Protein AF-A0A496UYJ2-F1 (afdb_monomer_lite)

Radius of gyration: 25.58 Å; chains: 1; bounding box: 64×60×63 Å

pLDDT: mean 73.84, std 19.81, range [38.75, 97.81]

Foldseek 3Di:
DDDDDDDDDPVVVVVVVVVVVPPPPPDDPPAAADQALVCVLVQQDQPPPPPDRPDPVVDHRHHDYDWDDDPPDPHTDPVSVSSVVSVVVCCVPVNVVDDDDDDDDDPPPDPDDDDPPDPPDDDDD

Structure (mmCIF, N/CA/C/O backbone):
data_AF-A0A496UYJ2-F1
#
_entry.id   AF-A0A496UYJ2-F1
#
loop_
_atom_site.group_PDB
_atom_site.id
_atom_site.type_symbol
_atom_site.label_atom_id
_atom_site.label_alt_id
_atom_site.label_comp_id
_atom_site.label_asym_id
_atom_site.label_entity_id
_atom_site.label_seq_id
_atom_site.pdbx_PDB_ins_code
_atom_site.Cartn_x
_atom_site.Cartn_y
_atom_site.Cartn_z
_atom_site.occupancy
_atom_site.B_iso_or_equiv
_atom_site.auth_seq_id
_atom_site.auth_comp_id
_atom_site.auth_asym_id
_atom_site.auth_atom_id
_atom_site.pdbx_PDB_model_num
ATOM 1 N N . MET A 1 1 ? -50.981 30.181 -41.789 1.00 39.28 1 MET A N 1
ATOM 2 C CA . MET A 1 1 ? -49.918 29.569 -40.958 1.00 39.28 1 MET A CA 1
ATOM 3 C C . MET A 1 1 ? -49.600 30.526 -39.824 1.00 39.28 1 MET A C 1
ATOM 5 O O . MET A 1 1 ? -49.232 31.655 -40.104 1.00 39.28 1 MET A O 1
ATOM 9 N N . ASN A 1 2 ? -49.857 30.132 -38.575 1.00 38.75 2 ASN A N 1
ATOM 10 C CA . ASN A 1 2 ? -49.762 31.006 -37.402 1.00 38.75 2 ASN A CA 1
ATOM 11 C C . ASN A 1 2 ? -48.723 30.421 -36.432 1.00 38.75 2 ASN A C 1
ATOM 13 O O . ASN A 1 2 ? -49.008 29.436 -35.754 1.00 38.75 2 ASN A O 1
ATOM 17 N N . THR A 1 3 ? -47.512 30.979 -36.404 1.00 52.47 3 THR A N 1
ATOM 18 C CA . THR A 1 3 ? -46.442 30.596 -35.469 1.00 52.47 3 THR A CA 1
ATOM 19 C C . THR A 1 3 ? -46.418 31.588 -34.312 1.00 52.47 3 THR A C 1
ATOM 21 O O . THR A 1 3 ? -46.016 32.739 -34.484 1.00 52.47 3 THR A O 1
ATOM 24 N N . LYS A 1 4 ? -46.864 31.163 -33.124 1.00 49.28 4 LYS A N 1
ATOM 25 C CA . LYS A 1 4 ? -46.743 31.976 -31.906 1.00 49.28 4 LYS A CA 1
ATOM 26 C C . LYS A 1 4 ? -45.301 31.910 -31.377 1.00 49.28 4 LYS A C 1
ATOM 28 O O . LYS A 1 4 ? -44.767 30.808 -31.271 1.00 49.28 4 LYS A O 1
ATOM 33 N N . PRO A 1 5 ? -44.677 33.043 -31.006 1.00 52.25 5 PRO A N 1
ATOM 34 C CA . PRO A 1 5 ? -43.354 33.046 -30.396 1.00 52.25 5 PRO A CA 1
ATOM 35 C C . PRO A 1 5 ? -43.430 32.597 -28.930 1.00 52.25 5 PRO A C 1
ATOM 37 O O . PRO A 1 5 ? -44.283 33.056 -28.165 1.00 52.25 5 PRO A O 1
ATOM 40 N N . PHE A 1 6 ? -42.521 31.706 -28.533 1.00 55.38 6 PHE A N 1
ATOM 41 C CA . PHE A 1 6 ? -42.351 31.280 -27.146 1.00 55.38 6 PHE A CA 1
ATOM 42 C C . PHE A 1 6 ? -41.884 32.465 -26.288 1.00 55.38 6 PHE A C 1
ATOM 44 O O . PHE A 1 6 ? -40.761 32.949 -26.411 1.00 55.38 6 PHE A O 1
ATOM 51 N N . ARG A 1 7 ? -42.760 32.944 -25.401 1.00 58.31 7 ARG A N 1
ATOM 52 C CA . ARG A 1 7 ? -42.422 33.912 -24.352 1.00 58.31 7 ARG A CA 1
ATOM 53 C C . ARG A 1 7 ? -41.821 33.135 -23.181 1.00 58.31 7 ARG A C 1
ATOM 55 O O . ARG A 1 7 ? -42.558 32.488 -22.448 1.00 58.31 7 ARG A O 1
ATOM 62 N N . CYS A 1 8 ? -40.501 33.192 -23.018 1.00 48.03 8 CYS A N 1
ATOM 63 C CA . CYS A 1 8 ? -39.819 32.672 -21.833 1.00 48.03 8 CYS A CA 1
ATOM 64 C C . CYS A 1 8 ? -40.087 33.625 -20.650 1.00 48.03 8 CYS A C 1
ATOM 66 O O . CYS A 1 8 ? -39.674 34.790 -20.705 1.00 48.03 8 CYS A O 1
ATOM 68 N N . PRO A 1 9 ? -40.829 33.208 -19.608 1.00 56.00 9 PRO A N 1
ATOM 69 C CA . PRO A 1 9 ? -41.087 34.066 -18.465 1.00 56.00 9 PRO A CA 1
ATOM 70 C C . PRO A 1 9 ? -39.822 34.151 -17.602 1.00 56.00 9 PRO A C 1
ATOM 72 O O . PRO A 1 9 ? -39.214 33.13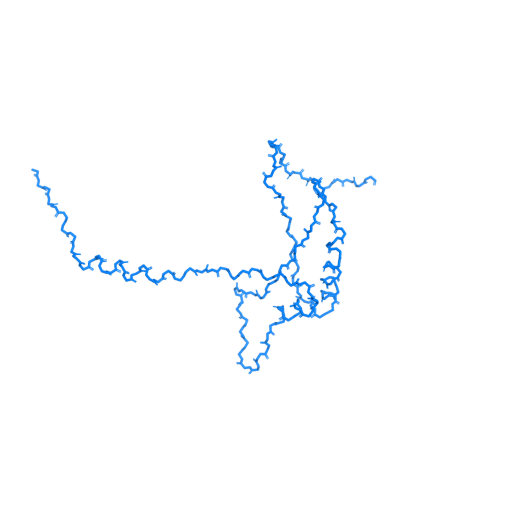9 -17.264 1.00 56.00 9 PRO A O 1
ATOM 75 N N . LYS A 1 10 ? -39.435 35.379 -17.230 1.00 53.94 10 LYS A N 1
ATOM 76 C CA . LYS A 1 10 ? -38.238 35.712 -16.426 1.00 53.94 10 LYS A CA 1
ATOM 77 C C . LYS A 1 10 ? -38.107 34.891 -15.132 1.00 53.94 10 LYS A C 1
ATOM 79 O O . LYS A 1 10 ? -37.006 34.733 -14.622 1.00 53.94 10 LYS A O 1
ATOM 84 N N . THR A 1 11 ? -39.210 34.341 -14.629 1.00 55.62 11 THR A N 1
ATOM 85 C CA . THR A 1 11 ? -39.266 33.445 -13.468 1.00 55.62 11 THR A CA 1
ATOM 86 C C . THR A 1 11 ? -38.563 32.103 -13.687 1.00 55.62 11 THR A C 1
ATOM 88 O O . THR A 1 11 ? -37.974 31.582 -12.746 1.00 55.62 11 THR A O 1
ATOM 91 N N . VAL A 1 12 ? -38.544 31.561 -14.909 1.00 57.97 12 VAL A N 1
ATOM 92 C CA . VAL A 1 12 ? -37.871 30.278 -15.205 1.00 57.97 12 VAL A CA 1
ATOM 93 C C . VAL A 1 12 ? -36.347 30.421 -15.140 1.00 57.97 12 VAL A C 1
ATOM 95 O O . VAL A 1 12 ? -35.653 29.511 -14.695 1.00 57.97 12 VAL A O 1
ATOM 98 N N . LEU A 1 13 ? -35.823 31.594 -15.505 1.00 56.06 13 LEU A N 1
ATOM 99 C CA . LEU A 1 13 ? -34.384 31.863 -15.523 1.00 56.06 13 LEU A CA 1
ATOM 100 C C . LEU A 1 13 ? -33.796 31.961 -14.103 1.00 56.06 13 LEU A C 1
ATOM 102 O O . LEU A 1 13 ? -32.671 31.531 -13.874 1.00 56.06 13 LEU A O 1
ATOM 106 N N . VAL A 1 14 ? -34.579 32.442 -13.130 1.00 59.44 14 VAL A N 1
ATOM 107 C CA . VAL A 1 14 ? -34.161 32.535 -11.717 1.00 59.44 14 VAL A CA 1
ATOM 108 C C . VAL A 1 14 ? -34.101 31.157 -11.048 1.00 59.44 14 VAL A C 1
ATOM 110 O O . VAL A 1 14 ? -33.189 30.891 -10.270 1.00 59.44 14 VAL A O 1
ATOM 113 N N . ILE A 1 15 ? -35.027 30.253 -11.384 1.00 60.06 15 ILE A N 1
ATOM 114 C CA . ILE A 1 15 ? -35.066 28.895 -10.815 1.00 60.06 15 ILE A CA 1
ATOM 115 C C . ILE A 1 15 ? -33.861 28.066 -11.289 1.00 60.06 15 ILE A C 1
ATOM 117 O O . ILE A 1 15 ? -33.244 27.371 -10.485 1.00 60.06 15 ILE A O 1
ATOM 121 N N . ALA A 1 16 ? -33.466 28.189 -12.561 1.00 59.69 16 ALA A N 1
ATOM 122 C CA . ALA A 1 16 ? -32.283 27.504 -13.093 1.00 59.69 16 ALA A CA 1
ATOM 123 C C . ALA A 1 16 ? -30.970 27.982 -12.438 1.00 59.69 16 ALA A C 1
ATOM 125 O O . ALA A 1 16 ? -30.070 27.178 -12.203 1.00 59.69 16 ALA A O 1
ATOM 126 N N . LEU A 1 17 ? -30.883 29.271 -12.091 1.00 59.06 17 LEU A N 1
ATOM 127 C CA . LEU A 1 17 ? -29.719 29.872 -11.428 1.00 59.06 17 LEU A CA 1
ATOM 128 C C . LEU A 1 17 ? -29.615 29.475 -9.943 1.00 59.06 17 LEU A C 1
ATOM 130 O O . LEU A 1 17 ? -28.518 29.379 -9.403 1.00 59.06 17 LEU A O 1
ATOM 134 N N . LEU A 1 18 ? -30.743 29.192 -9.285 1.00 57.81 18 LEU A N 1
ATOM 135 C CA . LEU A 1 18 ? -30.772 28.649 -7.920 1.00 57.81 18 LEU A CA 1
ATOM 136 C C . LEU A 1 18 ? -30.440 27.148 -7.878 1.00 57.81 18 LEU A C 1
ATOM 138 O O . LEU A 1 18 ? -29.740 26.707 -6.971 1.00 57.81 18 LEU A O 1
ATOM 142 N N . LEU A 1 19 ? -30.871 26.371 -8.877 1.00 56.34 19 LEU A N 1
ATOM 143 C CA . LEU A 1 19 ? -30.571 24.934 -8.971 1.00 56.34 19 LEU A CA 1
ATOM 144 C C . LEU A 1 19 ? -29.100 24.638 -9.307 1.00 56.34 19 LEU A C 1
ATOM 146 O O . LEU A 1 19 ? -28.596 23.581 -8.935 1.00 56.34 19 LEU A O 1
ATOM 150 N N . SER A 1 20 ? -28.379 25.562 -9.950 1.00 54.84 20 SER A N 1
ATOM 151 C CA . SER A 1 20 ? -26.961 25.362 -10.286 1.00 54.84 20 SER A CA 1
ATOM 152 C C . SER A 1 20 ? -26.009 25.433 -9.084 1.00 54.84 20 SER A C 1
ATOM 154 O O . SER A 1 20 ? -24.847 25.059 -9.222 1.00 54.84 20 SER A O 1
ATOM 156 N N . HIS A 1 21 ? -26.478 25.883 -7.914 1.00 51.06 21 HIS A N 1
ATOM 157 C CA . HIS A 1 21 ? -25.676 25.970 -6.685 1.00 51.06 21 HIS A CA 1
ATOM 158 C C . HIS A 1 21 ? -25.723 24.689 -5.832 1.00 51.06 21 HIS A C 1
ATOM 160 O O . HIS A 1 21 ? -25.021 24.607 -4.831 1.00 51.06 21 HIS A O 1
ATOM 166 N N . ILE A 1 22 ? -26.522 23.685 -6.218 1.00 58.31 22 ILE A N 1
ATOM 167 C CA . ILE A 1 22 ? -26.672 22.415 -5.478 1.00 58.31 22 ILE A CA 1
ATOM 168 C C . ILE A 1 22 ? -25.814 21.297 -6.098 1.00 58.31 22 ILE A C 1
ATOM 170 O O . ILE A 1 22 ? -25.943 20.129 -5.748 1.00 58.31 22 ILE A O 1
ATOM 174 N N . ASN A 1 23 ? -24.884 21.633 -6.998 1.00 49.81 23 ASN A N 1
ATOM 175 C CA . ASN A 1 23 ? -23.846 20.695 -7.419 1.00 49.81 23 ASN A CA 1
ATOM 176 C C . ASN A 1 23 ? -22.779 20.593 -6.321 1.00 49.81 23 ASN A C 1
ATOM 178 O O . ASN A 1 23 ? -21.645 21.038 -6.490 1.00 49.81 23 ASN A O 1
ATOM 182 N N . TRP A 1 24 ? -23.142 19.995 -5.186 1.00 47.72 24 TRP A N 1
ATOM 183 C CA . TRP A 1 24 ? -22.154 19.273 -4.400 1.00 47.72 24 TRP A CA 1
ATOM 184 C C . TRP A 1 24 ? -21.759 18.059 -5.228 1.00 47.72 24 TRP A C 1
ATOM 186 O O . TRP A 1 24 ? -22.447 17.042 -5.264 1.00 47.72 24 TRP A O 1
ATOM 196 N N . ALA A 1 25 ? -20.681 18.233 -5.988 1.00 52.78 25 ALA A N 1
ATOM 197 C CA . ALA A 1 25 ? -19.975 17.132 -6.601 1.00 52.78 25 ALA A CA 1
ATOM 198 C C . ALA A 1 25 ? -19.657 16.115 -5.498 1.00 52.78 25 ALA A C 1
ATOM 200 O O . ALA A 1 25 ? -19.038 16.458 -4.491 1.00 52.78 25 ALA A O 1
ATOM 201 N N . TRP A 1 26 ? -20.120 14.885 -5.692 1.00 49.16 26 TRP A N 1
ATOM 202 C CA . TRP A 1 26 ? -19.685 13.719 -4.941 1.00 49.16 26 TRP A CA 1
ATOM 203 C C . TRP A 1 26 ? -18.220 13.507 -5.322 1.00 49.16 26 TRP A C 1
ATOM 205 O O . TRP A 1 26 ? -17.918 12.855 -6.317 1.00 49.16 26 TRP A O 1
ATOM 215 N N . ALA A 1 27 ? -17.315 14.199 -4.638 1.00 53.47 27 ALA A N 1
ATOM 216 C CA . ALA A 1 27 ? -15.895 13.965 -4.793 1.00 53.47 27 ALA A CA 1
ATOM 217 C C . ALA A 1 27 ? -15.576 12.699 -3.999 1.00 53.47 27 ALA A C 1
ATOM 219 O O . ALA A 1 27 ? -15.718 12.702 -2.777 1.00 53.47 27 ALA A O 1
ATOM 220 N N . ASP A 1 28 ? -15.179 11.628 -4.691 1.00 60.72 28 ASP A N 1
ATOM 221 C CA . ASP A 1 28 ? -14.458 10.529 -4.050 1.00 60.72 28 ASP A CA 1
ATOM 222 C C . ASP A 1 28 ? -13.314 11.150 -3.242 1.00 60.72 28 ASP A C 1
ATOM 224 O O . ASP A 1 28 ? -12.521 11.931 -3.783 1.00 60.72 28 ASP A O 1
ATOM 228 N N . GLU A 1 29 ? -13.262 10.872 -1.937 1.00 67.44 29 GLU A N 1
ATOM 229 C CA . GLU A 1 29 ? -12.177 11.392 -1.115 1.00 67.44 29 GLU A CA 1
ATOM 230 C C . GLU A 1 29 ? -10.837 10.922 -1.699 1.00 67.44 29 GLU A C 1
ATOM 232 O O . GLU A 1 29 ? -10.694 9.747 -2.060 1.00 67.4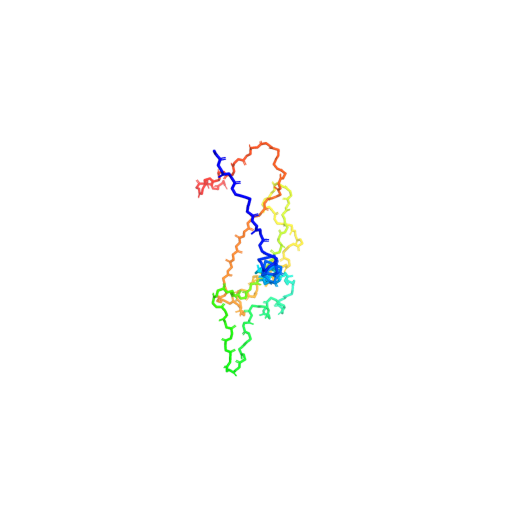4 29 GLU A O 1
ATOM 237 N N . PRO A 1 30 ? -9.852 11.828 -1.839 1.00 78.25 30 PRO A N 1
ATOM 238 C CA . PRO A 1 30 ? -8.570 11.475 -2.422 1.00 78.25 30 PRO A CA 1
ATOM 239 C C . PRO A 1 30 ? -7.923 10.358 -1.602 1.00 78.25 30 PRO A C 1
ATOM 241 O O . PRO A 1 30 ? -7.808 10.455 -0.380 1.00 78.25 30 PRO A O 1
ATOM 244 N N . LEU A 1 31 ? -7.485 9.299 -2.288 1.00 86.06 31 LEU A N 1
ATOM 245 C CA . LEU A 1 31 ? -6.846 8.156 -1.647 1.00 86.06 31 LEU A CA 1
ATOM 246 C C . LEU A 1 31 ? -5.598 8.618 -0.884 1.00 86.06 31 LEU A C 1
ATOM 248 O O . LEU A 1 31 ? -4.712 9.265 -1.444 1.00 86.06 31 LEU A O 1
ATOM 252 N N . PHE A 1 32 ? -5.528 8.282 0.399 1.00 91.12 32 PHE A N 1
ATOM 253 C CA . PHE A 1 32 ? -4.392 8.618 1.248 1.00 91.12 32 PHE A CA 1
ATOM 254 C C . PHE A 1 32 ? -3.266 7.589 1.084 1.00 91.12 32 PHE A C 1
ATOM 256 O O . PHE A 1 32 ? -3.523 6.388 1.113 1.00 91.12 32 PHE A O 1
ATOM 263 N N . PHE A 1 33 ? -2.018 8.050 0.943 1.00 93.75 33 PHE A N 1
ATOM 264 C CA . PHE A 1 33 ? -0.834 7.207 0.726 1.00 93.75 33 PHE A CA 1
ATOM 265 C C . PHE A 1 33 ? 0.135 7.297 1.916 1.00 93.75 33 PHE A C 1
ATOM 267 O O . PHE A 1 33 ? 1.119 8.039 1.859 1.00 93.75 33 PHE A O 1
ATOM 274 N N . PRO A 1 34 ? -0.141 6.585 3.023 1.00 93.81 34 PRO A N 1
ATOM 275 C CA . PRO A 1 34 ? 0.725 6.589 4.191 1.00 93.81 34 PRO A CA 1
ATOM 276 C C . PRO A 1 34 ? 2.059 5.914 3.886 1.00 93.81 34 PRO A C 1
ATOM 278 O O . PRO A 1 34 ? 2.135 4.949 3.120 1.00 93.81 34 PRO A O 1
ATOM 281 N N . THR A 1 35 ? 3.115 6.382 4.545 1.00 93.00 35 THR A N 1
ATOM 282 C CA . THR A 1 35 ? 4.443 5.768 4.404 1.00 93.00 35 THR A CA 1
ATOM 283 C C . THR A 1 35 ? 4.860 5.035 5.668 1.00 93.00 35 THR A C 1
ATOM 285 O O . THR A 1 35 ? 5.685 4.127 5.590 1.00 93.00 35 THR A O 1
ATOM 288 N N . THR A 1 36 ? 4.293 5.360 6.830 1.00 95.25 36 THR A N 1
ATOM 289 C CA . THR A 1 36 ? 4.677 4.754 8.114 1.00 95.25 36 THR A CA 1
ATOM 290 C C . THR A 1 36 ? 3.650 3.741 8.623 1.00 95.25 36 THR A C 1
ATOM 292 O O . THR A 1 36 ? 2.466 3.820 8.316 1.00 95.25 36 THR A O 1
ATOM 295 N N . GLU A 1 37 ? 4.088 2.793 9.460 1.00 94.62 37 GLU A N 1
ATOM 296 C CA . GLU A 1 37 ? 3.192 1.782 10.051 1.00 94.62 37 GLU A CA 1
ATOM 297 C C . GLU A 1 37 ? 2.076 2.415 10.895 1.00 94.62 37 GLU A C 1
ATOM 299 O O . GLU A 1 37 ? 0.926 1.990 10.821 1.00 94.62 37 GLU A O 1
ATOM 304 N N . ALA A 1 38 ? 2.400 3.451 11.674 1.00 93.56 38 ALA A N 1
ATOM 305 C CA . ALA A 1 38 ? 1.432 4.130 12.531 1.00 93.56 38 ALA A CA 1
ATOM 306 C C . ALA A 1 38 ? 0.332 4.828 11.719 1.00 93.56 38 ALA A C 1
ATOM 308 O O . ALA A 1 38 ? -0.839 4.740 12.085 1.00 93.56 38 ALA A O 1
ATOM 309 N N . GLU A 1 39 ? 0.689 5.470 10.603 1.00 93.69 39 GLU A N 1
ATOM 310 C CA . GLU A 1 39 ? -0.277 6.100 9.698 1.00 93.69 39 GLU A CA 1
ATOM 311 C C . GLU A 1 39 ? -1.178 5.064 9.025 1.00 93.69 39 GLU A C 1
ATOM 313 O O . GLU A 1 39 ? -2.389 5.266 8.991 1.00 93.69 39 GLU A O 1
ATOM 318 N N . ILE A 1 40 ? -0.615 3.941 8.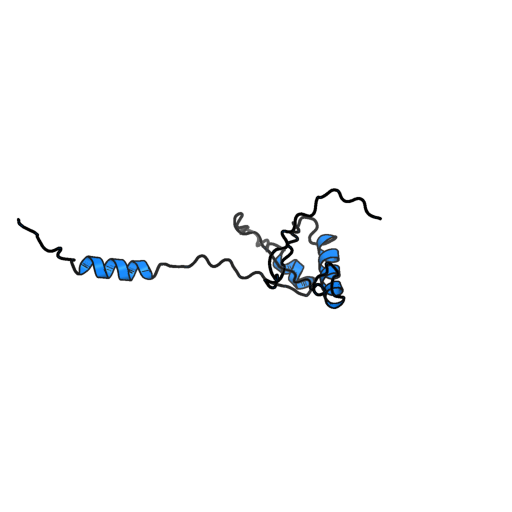554 1.00 93.00 40 ILE A N 1
ATOM 319 C CA . ILE A 1 40 ? -1.398 2.853 7.942 1.00 93.00 40 ILE A CA 1
ATOM 320 C C . ILE A 1 40 ? -2.436 2.328 8.939 1.00 93.00 40 ILE A C 1
ATOM 322 O O . ILE A 1 40 ? -3.619 2.212 8.622 1.00 93.00 40 ILE A O 1
ATOM 326 N N . ILE A 1 41 ? -1.999 2.040 10.167 1.00 93.06 41 ILE A N 1
ATOM 327 C CA . ILE A 1 41 ? -2.868 1.507 11.217 1.00 93.06 41 ILE A CA 1
ATOM 328 C C . ILE A 1 41 ? -3.949 2.520 11.597 1.00 93.06 41 ILE A C 1
ATOM 330 O O . ILE A 1 41 ? -5.102 2.136 11.757 1.00 93.06 41 ILE A O 1
ATOM 334 N N . ASN A 1 42 ? -3.592 3.793 11.765 1.00 91.56 42 ASN A N 1
ATOM 335 C CA . ASN A 1 42 ? -4.542 4.818 12.185 1.00 91.56 42 ASN A CA 1
ATOM 336 C C . ASN A 1 42 ? -5.587 5.113 11.101 1.00 91.56 42 ASN A C 1
ATOM 338 O O . ASN A 1 42 ? -6.758 5.274 11.413 1.00 91.56 42 ASN A O 1
ATOM 342 N N . ALA A 1 43 ? -5.178 5.133 9.832 1.00 89.62 43 ALA A N 1
ATOM 343 C CA . ALA A 1 43 ? -6.082 5.385 8.715 1.00 89.62 43 ALA A CA 1
ATOM 344 C C . ALA A 1 43 ? -7.073 4.233 8.470 1.00 89.62 43 ALA A C 1
ATOM 346 O O . ALA A 1 43 ? -8.170 4.467 7.973 1.00 89.62 43 ALA A O 1
ATOM 347 N N . LEU A 1 44 ? -6.698 2.997 8.817 1.00 88.62 44 LEU A N 1
ATOM 348 C CA . LEU A 1 44 ? -7.543 1.813 8.619 1.00 88.62 44 LEU A CA 1
ATOM 349 C C . LEU A 1 44 ? -8.314 1.382 9.871 1.00 88.62 44 LEU A C 1
ATOM 351 O O . LEU A 1 44 ? -9.277 0.621 9.768 1.00 88.62 44 LEU A O 1
ATOM 355 N N . LYS A 1 45 ? -7.934 1.860 11.059 1.00 85.38 45 LYS A N 1
ATOM 356 C CA . LYS A 1 45 ? -8.716 1.633 12.275 1.00 85.38 45 LYS A CA 1
ATOM 357 C C . LYS A 1 45 ? -9.892 2.599 12.309 1.00 85.38 45 LYS A C 1
ATOM 359 O O . LYS A 1 45 ? -9.723 3.791 12.528 1.00 85.38 45 LYS A O 1
ATOM 364 N N . VAL A 1 46 ? -11.097 2.056 12.155 1.00 69.50 46 VAL A N 1
ATOM 365 C CA . VAL A 1 46 ? -12.337 2.787 12.429 1.00 69.50 46 VAL A CA 1
ATOM 366 C C . VAL A 1 46 ? -12.305 3.255 13.884 1.00 69.50 46 VAL A C 1
ATOM 368 O O . VAL A 1 46 ? -12.200 2.436 14.803 1.00 69.50 46 VAL A O 1
ATOM 371 N N . ASP A 1 47 ? -12.373 4.570 14.098 1.00 60.62 47 ASP A N 1
ATOM 372 C CA . ASP A 1 47 ? -12.404 5.139 15.440 1.00 60.62 47 ASP A CA 1
ATOM 373 C C . ASP A 1 47 ? -13.715 4.731 16.121 1.00 60.62 47 ASP A C 1
ATOM 375 O O . ASP A 1 47 ? -14.808 5.196 15.786 1.00 60.62 47 ASP A O 1
ATOM 379 N N . LYS A 1 48 ? -13.614 3.794 17.065 1.00 52.12 48 LYS A N 1
ATOM 380 C CA . LYS A 1 48 ? -14.743 3.305 17.853 1.00 52.12 48 LYS A CA 1
ATOM 381 C C . LYS A 1 48 ? -15.085 4.347 18.914 1.00 52.12 48 LYS A C 1
ATOM 383 O O . LYS A 1 48 ? -14.891 4.120 20.112 1.00 52.12 48 LYS A O 1
ATOM 388 N N . MET A 1 49 ? -15.616 5.494 18.501 1.00 51.78 49 MET A N 1
ATOM 389 C CA . MET A 1 49 ? -16.229 6.418 19.446 1.00 51.78 49 MET A CA 1
ATOM 390 C C . MET A 1 49 ? -17.446 5.722 20.066 1.00 51.78 49 MET A C 1
ATOM 392 O O . MET A 1 49 ? -18.417 5.382 19.389 1.00 51.78 49 MET A O 1
ATOM 396 N N . ARG A 1 50 ? -17.364 5.452 21.377 1.00 53.53 50 ARG A N 1
ATOM 397 C CA . ARG A 1 50 ? -18.424 4.821 22.178 1.00 53.53 50 ARG A CA 1
ATOM 398 C C . ARG A 1 50 ? -19.753 5.557 21.963 1.00 53.53 50 ARG A C 1
ATOM 400 O O . ARG A 1 50 ? -19.968 6.612 22.549 1.00 53.53 50 ARG A O 1
ATOM 407 N N . GLY A 1 51 ? -20.638 4.971 21.157 1.00 52.62 51 GLY A N 1
ATOM 408 C CA . GLY A 1 51 ? -22.022 5.423 20.973 1.00 52.62 51 GLY A CA 1
ATOM 409 C C . GLY A 1 51 ? -22.397 5.901 19.569 1.00 52.62 51 GLY A C 1
ATOM 410 O O . GLY A 1 51 ? -23.588 6.033 19.311 1.00 52.62 51 GLY A O 1
ATOM 411 N N . LEU A 1 52 ? -21.440 6.105 18.657 1.00 49.88 52 LEU A N 1
ATOM 412 C CA . LEU A 1 52 ? -21.718 6.445 17.257 1.00 49.88 52 LEU A CA 1
ATOM 413 C C . LEU A 1 52 ? -20.723 5.702 16.354 1.00 49.88 52 LEU A C 1
ATOM 415 O O . LEU A 1 52 ? -1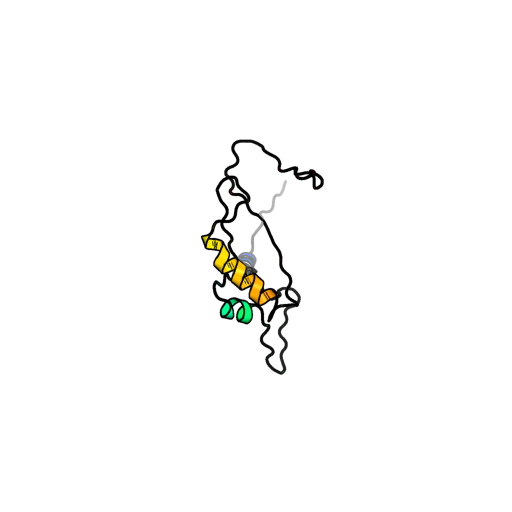9.681 6.225 15.970 1.00 49.88 52 LEU A O 1
ATOM 419 N N . GLU A 1 53 ? -21.023 4.440 16.059 1.00 52.41 53 GLU A N 1
ATOM 420 C CA . GLU A 1 53 ? -20.280 3.668 15.065 1.00 52.41 53 GLU A CA 1
ATOM 421 C C . GLU A 1 53 ? -20.631 4.221 13.683 1.00 52.41 53 GLU A C 1
ATOM 423 O O . GLU A 1 53 ? -21.663 3.895 13.102 1.00 52.41 53 GLU A O 1
ATOM 428 N N . ARG A 1 54 ? -19.805 5.145 13.189 1.00 55.12 54 ARG A N 1
ATOM 429 C CA . ARG A 1 54 ? -19.954 5.719 11.853 1.00 55.12 54 ARG A CA 1
ATOM 430 C C . ARG A 1 54 ? -19.151 4.871 10.871 1.00 55.12 54 ARG A C 1
ATOM 432 O O . ARG A 1 54 ? -18.148 5.314 10.327 1.00 55.12 54 ARG A O 1
ATOM 439 N N . ILE A 1 55 ? -19.566 3.619 10.710 1.00 59.69 55 ILE A N 1
ATOM 440 C CA . ILE A 1 55 ? -19.162 2.835 9.547 1.00 59.69 55 ILE A CA 1
ATOM 441 C C . ILE A 1 55 ? -20.132 3.246 8.452 1.00 59.69 55 ILE A C 1
ATOM 443 O O . ILE A 1 55 ? -21.319 2.944 8.541 1.00 59.69 55 ILE A O 1
ATOM 447 N N . ASP A 1 56 ? -19.644 3.998 7.471 1.00 69.94 56 ASP A N 1
ATOM 448 C CA . ASP A 1 56 ? -20.357 4.134 6.211 1.00 69.94 56 ASP A CA 1
ATOM 449 C C . ASP A 1 56 ? -20.128 2.823 5.439 1.00 69.94 56 ASP A C 1
ATOM 451 O O . ASP A 1 56 ? -19.000 2.577 5.001 1.00 69.94 56 ASP A O 1
ATOM 455 N N . PRO A 1 57 ? -21.129 1.925 5.341 1.00 68.50 57 PRO A N 1
ATOM 456 C CA . PRO A 1 57 ? -20.950 0.657 4.642 1.00 68.50 57 PRO A CA 1
ATOM 457 C C . PRO A 1 57 ? -20.632 0.866 3.156 1.00 68.50 57 PRO A C 1
ATOM 459 O O . PRO A 1 57 ? -20.014 -0.009 2.550 1.00 68.50 57 PRO A O 1
ATOM 462 N N . ASP A 1 58 ? -21.006 2.018 2.591 1.00 76.19 58 ASP A N 1
ATOM 463 C CA . ASP A 1 58 ? -20.789 2.341 1.184 1.00 76.19 58 ASP A CA 1
ATOM 464 C C . ASP A 1 58 ? -19.396 2.953 0.937 1.00 76.19 58 ASP A C 1
ATOM 466 O O . ASP A 1 58 ? -18.921 2.969 -0.201 1.00 76.19 58 ASP A O 1
ATOM 470 N N . ASN A 1 59 ? -18.696 3.407 1.986 1.00 76.50 59 ASN A N 1
ATOM 471 C CA . ASN A 1 59 ? -17.347 3.969 1.884 1.00 76.50 59 ASN A CA 1
ATOM 472 C C . ASN A 1 59 ? -16.449 3.554 3.069 1.00 76.50 59 ASN A C 1
ATOM 474 O O . ASN A 1 59 ? -16.205 4.348 3.984 1.00 76.50 59 ASN A O 1
ATOM 478 N N . PRO A 1 60 ? -15.930 2.312 3.072 1.00 82.38 60 PRO A N 1
ATOM 479 C CA . PRO A 1 60 ? -15.005 1.864 4.106 1.00 82.38 60 PRO A CA 1
ATOM 480 C C . PRO A 1 60 ? -13.670 2.635 4.043 1.00 82.38 60 PRO A C 1
ATOM 482 O O . PRO A 1 60 ? -13.273 3.094 2.965 1.00 82.38 60 PRO A O 1
ATOM 485 N N . PRO A 1 61 ? -12.926 2.734 5.164 1.00 88.44 61 PRO A N 1
ATOM 486 C CA . PRO A 1 61 ? -11.599 3.341 5.179 1.00 88.44 61 PRO A CA 1
ATOM 487 C C . PRO A 1 61 ? -10.647 2.630 4.215 1.00 88.44 61 PRO A C 1
ATOM 489 O O . PRO A 1 61 ? -10.534 1.402 4.221 1.00 88.44 61 PRO A O 1
ATOM 492 N N . ARG A 1 62 ? -9.949 3.408 3.386 1.00 90.19 62 ARG A N 1
ATOM 493 C CA . ARG A 1 62 ? -9.034 2.906 2.355 1.00 90.19 62 ARG A CA 1
ATOM 494 C C . ARG A 1 62 ? -7.754 3.731 2.340 1.00 90.19 62 ARG A C 1
ATOM 496 O O . ARG A 1 62 ? -7.786 4.947 2.506 1.00 90.19 62 ARG A O 1
ATOM 503 N N . VAL A 1 63 ? -6.635 3.059 2.093 1.00 93.69 63 VAL A N 1
ATOM 504 C CA . VAL A 1 63 ? -5.325 3.682 1.870 1.00 93.69 63 VAL A CA 1
ATOM 505 C C . VAL A 1 63 ? -4.663 3.067 0.646 1.00 93.69 63 VAL A C 1
ATOM 507 O O . VAL A 1 63 ? -4.950 1.925 0.284 1.00 93.69 63 VAL A O 1
ATOM 510 N N . GLY A 1 64 ? -3.790 3.831 0.002 1.00 93.19 64 GLY A N 1
ATOM 511 C CA . GLY A 1 64 ? -3.004 3.403 -1.145 1.00 93.19 64 GLY A CA 1
ATOM 512 C C . GLY A 1 64 ? -1.537 3.170 -0.799 1.00 93.19 64 GLY A C 1
ATOM 513 O O . GLY A 1 64 ? -0.981 3.759 0.130 1.00 93.19 64 GLY A O 1
ATOM 514 N N . ALA A 1 65 ? -0.884 2.346 -1.612 1.00 94.44 65 ALA A N 1
ATOM 515 C CA . ALA A 1 65 ? 0.564 2.189 -1.636 1.00 94.44 65 ALA A CA 1
ATOM 516 C C . ALA A 1 65 ? 1.038 2.315 -3.086 1.00 94.44 65 ALA A C 1
ATOM 518 O O . ALA A 1 65 ? 0.506 1.641 -3.966 1.00 94.44 65 ALA A O 1
ATOM 519 N N . LEU A 1 66 ? 2.022 3.179 -3.337 1.00 92.88 66 LEU A N 1
ATOM 520 C CA . LEU A 1 66 ? 2.648 3.298 -4.652 1.00 92.88 66 LEU A CA 1
ATOM 521 C C . LEU A 1 66 ? 3.894 2.422 -4.684 1.00 92.88 66 LEU A C 1
ATOM 523 O O . LEU A 1 66 ? 4.827 2.643 -3.913 1.00 92.88 66 LEU A O 1
ATOM 527 N N . ILE A 1 67 ? 3.881 1.427 -5.568 1.00 94.50 67 ILE A N 1
ATOM 528 C CA . ILE A 1 67 ? 5.000 0.519 -5.806 1.00 94.50 67 ILE A CA 1
ATOM 529 C C . ILE A 1 67 ? 5.587 0.856 -7.168 1.00 94.50 67 ILE A C 1
ATOM 531 O O . ILE A 1 67 ? 4.861 0.935 -8.158 1.00 94.50 67 ILE A O 1
ATOM 535 N N . LEU A 1 68 ? 6.893 1.091 -7.192 1.00 93.88 68 LEU A N 1
ATOM 536 C CA . LEU A 1 68 ? 7.632 1.419 -8.402 1.00 93.88 68 LEU A CA 1
ATOM 537 C C . LEU A 1 68 ? 8.197 0.143 -9.026 1.00 93.88 68 LEU A C 1
ATOM 539 O O . LEU A 1 68 ? 8.702 -0.726 -8.310 1.00 93.88 68 LEU A O 1
ATOM 543 N N . PHE A 1 69 ? 8.140 0.078 -10.353 1.00 94.00 69 PHE A N 1
ATOM 544 C CA . PHE A 1 69 ? 8.644 -1.023 -11.168 1.00 94.00 69 PHE A CA 1
ATOM 545 C C . PHE A 1 69 ? 9.686 -0.523 -12.162 1.00 94.00 69 PHE A C 1
ATOM 547 O O . PHE A 1 69 ? 9.649 0.644 -12.566 1.00 94.00 69 PHE A O 1
ATOM 554 N N . GLU A 1 70 ? 10.618 -1.398 -12.529 1.00 93.94 70 GLU A N 1
ATOM 555 C CA . GLU A 1 70 ? 11.560 -1.123 -13.609 1.00 93.94 70 GLU A CA 1
ATOM 556 C C . GLU A 1 70 ? 10.796 -0.981 -14.930 1.00 93.94 70 GLU A C 1
ATOM 558 O O . GLU A 1 70 ? 9.748 -1.600 -15.138 1.00 93.94 70 GLU A O 1
ATOM 563 N N . PHE A 1 71 ? 11.303 -0.133 -15.826 1.00 90.81 71 PHE A N 1
ATOM 564 C CA . PHE A 1 71 ? 10.648 0.102 -17.112 1.00 90.81 71 PHE A CA 1
ATOM 565 C C . PHE A 1 71 ? 10.549 -1.201 -17.918 1.00 90.81 71 PHE A C 1
ATOM 567 O O . PHE A 1 71 ? 11.530 -1.934 -18.022 1.00 90.81 71 PHE A O 1
ATOM 574 N N . ASP A 1 72 ? 9.371 -1.460 -18.498 1.00 88.75 72 ASP A N 1
ATOM 575 C CA . ASP A 1 72 ? 9.061 -2.689 -19.248 1.00 88.75 72 ASP A CA 1
ATOM 576 C C . ASP A 1 72 ? 9.350 -3.986 -18.458 1.00 88.75 72 ASP A C 1
ATOM 578 O O . ASP A 1 72 ? 9.730 -5.015 -19.015 1.00 88.75 72 ASP A O 1
ATOM 582 N N . SER A 1 73 ? 9.194 -3.943 -17.130 1.00 88.81 73 SER A N 1
ATOM 583 C CA . SER A 1 73 ? 9.432 -5.090 -16.256 1.00 88.81 73 SER A CA 1
ATOM 584 C C . SER A 1 73 ? 8.381 -5.209 -15.149 1.00 88.81 73 SER A C 1
ATOM 586 O O . SER A 1 73 ? 7.699 -4.255 -14.777 1.00 88.81 73 SER A O 1
ATOM 588 N N . ALA A 1 74 ? 8.256 -6.423 -14.611 1.00 91.56 74 ALA A N 1
ATOM 589 C CA . ALA A 1 74 ? 7.532 -6.707 -13.373 1.00 91.56 74 ALA A CA 1
ATOM 590 C C . ALA A 1 74 ? 8.446 -6.646 -12.132 1.00 91.56 74 ALA A C 1
ATOM 592 O O . ALA A 1 74 ? 7.995 -6.917 -11.016 1.00 91.56 74 ALA A O 1
ATOM 593 N N . ASP A 1 75 ? 9.721 -6.294 -12.313 1.00 95.62 75 ASP A N 1
ATOM 594 C CA . ASP A 1 75 ? 10.688 -6.151 -11.230 1.00 95.62 75 ASP A CA 1
ATOM 595 C C . ASP A 1 75 ? 10.398 -4.896 -10.406 1.00 95.62 75 ASP A C 1
ATOM 597 O O . ASP A 1 75 ? 10.269 -3.792 -10.931 1.00 95.62 75 ASP A O 1
ATOM 601 N N . ILE A 1 76 ? 10.308 -5.070 -9.089 1.00 95.38 76 ILE A N 1
ATOM 602 C CA . ILE A 1 76 ? 10.040 -3.989 -8.139 1.00 95.38 76 ILE A CA 1
ATOM 603 C C . ILE A 1 76 ? 11.343 -3.245 -7.831 1.00 95.38 76 ILE A C 1
ATOM 605 O O . ILE A 1 76 ? 12.349 -3.867 -7.478 1.00 95.38 76 ILE A O 1
ATOM 609 N N . LEU A 1 77 ? 11.310 -1.910 -7.872 1.00 96.50 77 LEU A N 1
ATOM 610 C CA . LEU A 1 77 ? 12.462 -1.098 -7.476 1.00 96.50 77 LEU A CA 1
ATOM 611 C C . LEU A 1 77 ? 12.786 -1.312 -5.988 1.00 96.50 77 LEU A C 1
ATOM 613 O O . LEU A 1 77 ? 11.867 -1.279 -5.158 1.00 96.50 77 LEU A O 1
ATOM 617 N N . PRO A 1 78 ? 14.078 -1.410 -5.609 1.00 97.81 78 PRO A N 1
ATOM 618 C CA . PRO A 1 78 ? 14.493 -1.575 -4.215 1.00 97.81 78 PRO A CA 1
ATOM 619 C C . PRO A 1 78 ? 13.916 -0.532 -3.249 1.00 97.81 78 PRO A C 1
ATOM 621 O O . PRO A 1 78 ? 13.620 -0.851 -2.096 1.00 97.81 78 PRO A O 1
ATOM 624 N N . ASP A 1 79 ? 13.681 0.688 -3.733 1.00 96.44 79 ASP A N 1
ATOM 625 C CA . ASP A 1 79 ? 13.092 1.794 -2.970 1.00 96.44 79 ASP A CA 1
ATOM 626 C C . ASP A 1 79 ? 11.664 1.500 -2.480 1.00 96.44 79 ASP A C 1
ATOM 628 O O . ASP A 1 79 ? 11.215 2.076 -1.486 1.00 96.44 79 ASP A O 1
ATOM 632 N N . SER A 1 80 ? 10.954 0.566 -3.122 1.00 97.06 80 SER A N 1
ATOM 633 C CA . SER A 1 80 ? 9.604 0.153 -2.722 1.00 97.06 80 SER A CA 1
ATOM 634 C C . SER A 1 80 ? 9.603 -0.923 -1.629 1.00 97.06 80 SER A C 1
ATOM 636 O O . SER A 1 80 ? 8.595 -1.098 -0.935 1.00 97.06 80 SER A O 1
ATOM 638 N N . TYR A 1 81 ? 10.714 -1.640 -1.419 1.00 97.12 81 TYR A N 1
ATOM 639 C CA . TYR A 1 81 ? 10.781 -2.732 -0.439 1.00 97.12 81 TYR A CA 1
ATOM 640 C C . TYR A 1 81 ? 10.503 -2.299 1.004 1.00 97.12 81 TYR A C 1
ATOM 642 O O . TYR A 1 81 ? 9.755 -3.008 1.685 1.00 97.12 81 TYR A O 1
ATOM 650 N N . PRO A 1 82 ? 11.011 -1.154 1.504 1.00 97.31 82 PRO A N 1
ATOM 651 C CA . PRO A 1 82 ? 10.670 -0.698 2.847 1.00 97.31 82 PRO A CA 1
ATOM 652 C C . PRO A 1 82 ? 9.162 -0.496 3.039 1.00 97.31 82 PRO A C 1
ATOM 654 O O . PRO A 1 82 ? 8.636 -0.839 4.098 1.00 97.31 82 PRO A O 1
ATOM 657 N N . LEU A 1 83 ? 8.456 0.024 2.027 1.00 96.31 83 LEU A N 1
ATOM 658 C CA . LEU A 1 83 ? 7.007 0.225 2.087 1.00 96.31 83 LEU A CA 1
ATOM 659 C C . LEU A 1 83 ? 6.262 -1.115 2.084 1.00 96.31 83 LEU A C 1
ATOM 661 O O . LEU A 1 83 ? 5.410 -1.341 2.943 1.00 96.31 83 LEU A O 1
ATOM 665 N N . LEU A 1 84 ? 6.635 -2.030 1.184 1.00 96.62 84 LEU A N 1
ATOM 666 C CA . LEU A 1 84 ? 6.063 -3.381 1.120 1.00 96.62 84 LEU A CA 1
ATOM 667 C C . LEU A 1 84 ? 6.256 -4.145 2.429 1.00 96.62 84 LEU A C 1
ATOM 669 O O . LEU A 1 84 ? 5.330 -4.796 2.908 1.00 96.62 84 LEU A O 1
ATOM 673 N N . HIS A 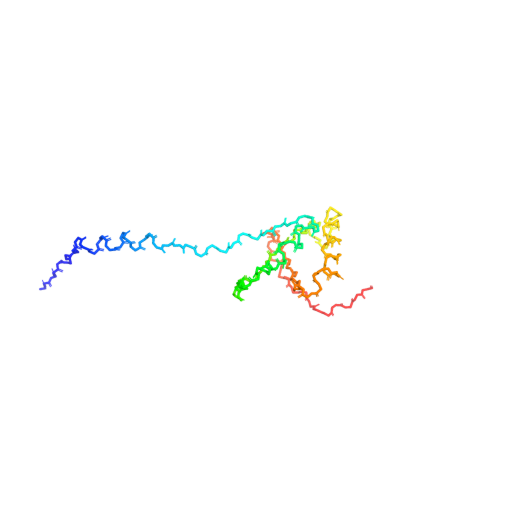1 85 ? 7.432 -4.024 3.046 1.00 97.44 85 HIS A N 1
ATOM 674 C CA . HIS A 1 85 ? 7.709 -4.667 4.323 1.00 97.44 85 HIS A CA 1
ATOM 675 C C . HIS A 1 85 ? 6.810 -4.127 5.444 1.00 97.44 85 HIS A C 1
ATOM 677 O O . HIS A 1 85 ? 6.273 -4.911 6.227 1.00 97.44 85 HIS A O 1
ATOM 683 N N . ARG A 1 86 ? 6.586 -2.806 5.498 1.00 96.25 86 ARG A N 1
ATOM 684 C CA . ARG A 1 86 ? 5.666 -2.185 6.470 1.00 96.25 86 ARG A CA 1
ATOM 685 C C . ARG A 1 86 ? 4.240 -2.694 6.283 1.00 96.25 86 ARG A C 1
ATOM 687 O O . ARG A 1 86 ? 3.631 -3.132 7.257 1.00 96.25 86 ARG A O 1
ATOM 694 N N . TYR A 1 87 ? 3.736 -2.705 5.047 1.00 95.69 87 TYR A N 1
ATOM 695 C CA . TYR A 1 87 ? 2.412 -3.255 4.741 1.00 95.69 87 TYR A CA 1
ATOM 696 C C . TYR A 1 87 ? 2.309 -4.743 5.106 1.00 95.69 87 TYR A C 1
ATOM 698 O O . TYR A 1 87 ? 1.350 -5.146 5.761 1.00 95.69 87 TYR A O 1
ATOM 706 N N . GLY A 1 88 ? 3.327 -5.546 4.788 1.00 95.25 88 GLY A N 1
ATOM 707 C CA . GLY A 1 88 ? 3.390 -6.953 5.188 1.00 95.25 88 GLY A CA 1
ATOM 708 C C . GLY A 1 88 ? 3.299 -7.136 6.705 1.00 95.25 88 GLY A C 1
ATOM 709 O O . GLY A 1 88 ? 2.499 -7.937 7.183 1.00 95.25 88 GLY A O 1
ATOM 710 N N . ARG A 1 89 ? 4.047 -6.339 7.478 1.00 96.06 89 ARG A N 1
ATOM 711 C CA . ARG A 1 89 ? 4.018 -6.388 8.948 1.00 96.06 89 ARG A CA 1
ATOM 712 C C . ARG A 1 89 ? 2.660 -6.009 9.534 1.00 96.06 89 ARG A C 1
ATOM 714 O O . ARG A 1 89 ? 2.203 -6.672 10.463 1.00 96.06 89 ARG A O 1
ATOM 721 N N . VAL A 1 90 ? 2.020 -4.951 9.032 1.00 95.38 90 VAL A N 1
ATOM 722 C CA . VAL A 1 90 ? 0.729 -4.510 9.588 1.00 95.38 90 VAL A CA 1
ATOM 723 C C . VAL A 1 90 ? -0.408 -5.468 9.228 1.00 95.38 90 VAL A C 1
ATOM 725 O O . VAL A 1 90 ? -1.234 -5.758 10.092 1.00 95.38 90 VAL A O 1
ATOM 728 N N . LEU A 1 91 ? -0.413 -6.021 8.010 1.00 94.69 91 LEU A N 1
ATOM 729 C CA . LEU A 1 91 ? -1.413 -6.999 7.558 1.00 94.69 91 LEU A CA 1
ATOM 730 C C . LEU A 1 91 ? -1.268 -8.352 8.267 1.00 94.69 91 LEU A C 1
ATOM 732 O O . LEU A 1 91 ? -2.255 -9.041 8.489 1.00 94.69 91 LEU A O 1
ATOM 736 N N . GLN A 1 92 ? -0.054 -8.720 8.680 1.00 94.94 92 GLN A N 1
ATOM 737 C CA . GLN A 1 92 ? 0.188 -9.920 9.489 1.00 94.94 92 GLN A CA 1
ATOM 738 C C . GLN A 1 92 ? -0.090 -9.721 10.990 1.00 94.94 92 GLN A C 1
ATOM 740 O O . GLN A 1 92 ? -0.036 -10.690 11.745 1.00 94.94 92 GLN A O 1
ATOM 745 N N . GLY A 1 93 ? -0.347 -8.490 11.446 1.00 93.00 93 GLY A N 1
ATOM 746 C CA . GLY A 1 93 ? -0.490 -8.169 12.867 1.00 93.00 93 GLY A CA 1
ATOM 747 C C . GLY A 1 93 ? -1.758 -7.372 13.181 1.00 93.00 93 GLY A C 1
ATOM 748 O O . GLY A 1 93 ? -2.817 -7.955 13.375 1.00 93.00 93 GLY A O 1
ATOM 749 N N . PRO A 1 94 ? -1.681 -6.038 13.309 1.00 92.50 94 PRO A N 1
ATOM 750 C CA . PRO A 1 94 ? -2.812 -5.210 13.729 1.00 92.50 94 PRO A CA 1
ATOM 751 C C . PRO A 1 94 ? -3.982 -5.134 12.735 1.00 92.50 94 PRO A C 1
ATOM 753 O O . PRO A 1 94 ? -5.038 -4.641 13.127 1.00 92.50 94 PRO A O 1
ATOM 756 N N . LEU A 1 95 ? -3.797 -5.550 11.479 1.00 92.31 95 LEU A N 1
ATOM 757 C CA . LEU A 1 95 ? -4.784 -5.448 10.398 1.00 92.31 95 LEU A CA 1
ATOM 758 C C . LEU A 1 95 ? -5.052 -6.809 9.727 1.00 92.31 95 LEU A C 1
ATOM 760 O O . LEU A 1 95 ? -5.190 -6.878 8.510 1.00 92.31 95 LEU A O 1
ATOM 764 N N . THR A 1 96 ? -5.122 -7.893 10.504 1.00 91.94 96 THR A N 1
ATOM 765 C CA . THR A 1 96 ? -5.346 -9.262 9.988 1.00 91.94 96 THR A CA 1
ATOM 766 C C . THR A 1 96 ? -6.655 -9.444 9.228 1.00 91.94 96 THR A C 1
ATOM 768 O O . THR A 1 96 ? -6.736 -10.308 8.362 1.00 91.94 96 THR A O 1
ATOM 771 N N . ASP A 1 97 ? -7.660 -8.627 9.538 1.00 89.62 97 ASP A N 1
ATOM 772 C CA . ASP A 1 97 ? -8.991 -8.702 8.927 1.00 89.62 97 ASP A CA 1
ATOM 773 C C . ASP A 1 97 ? -9.161 -7.702 7.765 1.00 89.62 97 ASP A C 1
ATOM 775 O O . ASP A 1 97 ? -10.253 -7.551 7.216 1.00 89.62 97 ASP A O 1
ATOM 779 N N . ALA A 1 98 ? -8.097 -6.980 7.392 1.00 91.38 98 ALA A N 1
ATOM 780 C CA . ALA A 1 98 ? -8.143 -6.023 6.295 1.00 91.38 98 ALA A CA 1
ATOM 781 C C . ALA A 1 98 ? -8.159 -6.727 4.930 1.00 91.38 98 ALA A C 1
ATOM 783 O O . ALA A 1 98 ? -7.533 -7.765 4.723 1.00 91.38 98 ALA A O 1
ATOM 784 N N . THR A 1 99 ? -8.841 -6.116 3.960 1.00 91.75 99 THR A N 1
ATOM 785 C CA . THR A 1 99 ? -8.824 -6.576 2.566 1.00 91.75 99 THR A CA 1
ATOM 786 C C . THR A 1 99 ? -7.683 -5.904 1.807 1.00 91.75 99 THR A C 1
ATOM 788 O O . THR A 1 99 ? -7.584 -4.678 1.793 1.00 91.75 99 THR A O 1
ATOM 791 N N . LEU A 1 100 ? -6.844 -6.703 1.144 1.00 93.06 100 LEU A N 1
ATOM 792 C CA . LEU A 1 100 ? -5.784 -6.225 0.258 1.00 93.06 100 LEU A CA 1
ATOM 793 C C . LEU A 1 100 ? -6.235 -6.326 -1.203 1.00 93.06 100 LEU A C 1
ATOM 795 O O . LEU A 1 100 ? -6.598 -7.403 -1.671 1.00 93.06 100 LEU A O 1
ATOM 799 N N . VAL A 1 101 ? -6.154 -5.212 -1.930 1.00 92.88 101 VAL A N 1
ATOM 800 C CA . VAL A 1 101 ? -6.374 -5.158 -3.381 1.00 92.88 101 VAL A CA 1
ATOM 801 C C . VAL A 1 101 ? -5.066 -4.756 -4.053 1.00 92.88 101 VAL A C 1
ATOM 803 O O . VAL A 1 101 ? -4.477 -3.738 -3.698 1.00 92.88 101 VAL A O 1
ATOM 806 N N . ILE A 1 102 ? -4.619 -5.552 -5.025 1.00 92.00 102 ILE A N 1
ATOM 807 C CA . ILE A 1 102 ? -3.425 -5.274 -5.830 1.00 92.00 102 ILE A CA 1
ATOM 808 C C . ILE A 1 102 ? -3.891 -4.956 -7.250 1.00 92.00 102 ILE A C 1
ATOM 810 O O . ILE A 1 102 ? -4.527 -5.790 -7.891 1.00 92.00 102 ILE A O 1
ATOM 814 N N . ALA A 1 103 ? -3.582 -3.752 -7.731 1.00 88.56 103 ALA A N 1
ATOM 815 C CA . ALA A 1 103 ? -3.918 -3.299 -9.076 1.00 88.56 103 ALA A CA 1
ATOM 816 C C . ALA A 1 103 ? -2.651 -2.809 -9.788 1.00 88.56 103 ALA A C 1
ATOM 818 O O . ALA A 1 103 ? -1.948 -1.941 -9.276 1.00 88.56 103 ALA A O 1
ATOM 819 N N . GLY A 1 104 ? -2.364 -3.377 -10.961 1.00 86.62 104 GLY A N 1
ATOM 820 C CA . GLY A 1 104 ? -1.273 -2.933 -11.826 1.00 86.62 104 GLY A CA 1
ATOM 821 C C . GLY A 1 104 ? -1.731 -1.816 -12.760 1.00 86.62 104 GLY A C 1
ATOM 822 O O . GLY A 1 104 ? -2.835 -1.872 -13.303 1.00 86.62 104 GLY A O 1
ATOM 823 N N . HIS A 1 105 ? -0.879 -0.815 -12.965 1.00 85.31 105 HIS A N 1
ATOM 824 C CA . HIS A 1 105 ? -1.082 0.227 -13.964 1.00 85.31 105 HIS A CA 1
ATOM 825 C C . HIS A 1 105 ? 0.179 0.330 -14.819 1.00 85.31 105 HIS A C 1
ATOM 827 O O . HIS A 1 105 ? 1.275 0.442 -14.275 1.00 85.31 105 HIS A O 1
ATOM 833 N N . THR A 1 106 ? 0.030 0.274 -16.139 1.00 81.38 106 THR A N 1
ATOM 834 C CA . THR A 1 106 ? 1.110 0.602 -17.075 1.00 81.38 106 THR A CA 1
ATOM 835 C C . THR A 1 106 ? 0.965 2.057 -17.487 1.00 81.38 106 THR A C 1
ATOM 837 O O . THR A 1 106 ? -0.147 2.592 -17.506 1.00 81.38 106 THR A O 1
ATOM 840 N N . ASP A 1 107 ? 2.067 2.710 -17.842 1.00 77.56 107 ASP A N 1
ATOM 841 C CA . ASP A 1 107 ? 1.954 4.010 -18.486 1.00 77.56 107 ASP A CA 1
ATOM 842 C C . ASP A 1 107 ? 1.288 3.866 -19.871 1.00 77.56 107 ASP A C 1
ATOM 844 O O . ASP A 1 107 ? 1.142 2.774 -20.431 1.00 77.56 107 ASP A O 1
ATOM 848 N N . SER A 1 108 ? 0.814 4.979 -20.425 1.00 70.88 108 SER A N 1
ATOM 849 C CA . SER A 1 108 ? 0.153 4.984 -21.732 1.00 70.88 108 SER A CA 1
ATOM 850 C C . SER A 1 108 ? 1.139 4.886 -22.901 1.00 70.88 108 SER A C 1
ATOM 852 O O . SER A 1 108 ? 0.746 5.127 -24.045 1.00 70.88 108 SER A O 1
ATOM 854 N N . THR A 1 109 ? 2.419 4.591 -22.652 1.00 57.16 109 THR A N 1
ATOM 855 C CA . THR A 1 109 ? 3.459 4.551 -23.683 1.00 57.16 109 THR A CA 1
ATOM 856 C C . THR A 1 109 ? 3.547 3.160 -24.300 1.00 57.16 109 THR A C 1
ATOM 858 O O . THR A 1 109 ? 4.564 2.485 -24.275 1.00 57.16 109 THR A O 1
ATOM 861 N N . ALA A 1 110 ? 2.453 2.727 -24.921 1.00 53.41 110 ALA A N 1
ATOM 862 C CA . ALA A 1 110 ? 2.518 1.625 -25.867 1.00 53.41 110 ALA A CA 1
ATOM 863 C C . ALA A 1 110 ? 2.827 2.201 -27.259 1.00 53.41 110 ALA A C 1
ATOM 865 O O . ALA A 1 110 ? 1.971 2.884 -27.837 1.00 53.41 110 ALA A O 1
ATOM 866 N N . PRO A 1 111 ? 3.997 1.919 -27.859 1.00 49.72 111 PRO A N 1
ATOM 867 C CA . PRO A 1 111 ? 4.091 1.938 -29.303 1.00 49.72 111 PRO A CA 1
ATOM 868 C C . PRO A 1 111 ? 3.176 0.806 -29.787 1.00 49.72 111 PRO A C 1
ATOM 870 O O . PRO A 1 111 ? 3.456 -0.362 -29.556 1.00 49.72 111 PRO A O 1
ATOM 873 N N . ASN A 1 112 ? 2.046 1.166 -30.402 1.00 54.38 112 ASN A N 1
ATOM 874 C CA . ASN A 1 112 ? 1.266 0.319 -31.307 1.00 54.38 112 ASN A CA 1
ATOM 875 C C . ASN A 1 112 ? 1.140 -1.183 -30.934 1.00 54.38 112 ASN A C 1
ATOM 877 O O . ASN A 1 112 ? 1.920 -2.021 -31.369 1.00 54.38 112 ASN A O 1
ATOM 881 N N . SER A 1 113 ? 0.036 -1.502 -30.245 1.00 47.59 113 SER A N 1
ATOM 882 C CA . SER A 1 113 ? -0.585 -2.831 -30.091 1.00 47.59 113 SER A CA 1
ATOM 883 C C . SER A 1 113 ? 0.295 -3.955 -29.536 1.00 47.59 113 SER A C 1
ATOM 885 O O . SER A 1 113 ? 0.814 -4.776 -30.289 1.00 47.59 113 SER A O 1
ATOM 887 N N . ILE A 1 114 ? 0.297 -4.101 -28.210 1.00 48.16 114 ILE A N 1
ATOM 888 C CA . ILE A 1 114 ? 0.397 -5.425 -27.589 1.00 48.16 114 ILE A CA 1
ATOM 889 C C . ILE A 1 114 ? -0.770 -5.555 -26.607 1.00 48.16 114 ILE A C 1
ATOM 891 O O . ILE A 1 114 ? -0.827 -4.901 -25.570 1.00 48.16 114 ILE A O 1
ATOM 895 N N . THR A 1 115 ? -1.759 -6.353 -26.999 1.00 40.94 115 THR A N 1
ATOM 896 C CA . THR A 1 115 ? -2.845 -6.816 -26.135 1.00 40.94 115 THR A CA 1
ATOM 897 C C . THR A 1 115 ? -2.242 -7.789 -25.125 1.00 40.94 115 THR A C 1
ATOM 899 O O . THR A 1 115 ? -1.728 -8.831 -25.524 1.00 40.94 115 THR A O 1
ATOM 902 N N . PHE A 1 116 ? -2.274 -7.451 -23.834 1.00 51.72 116 PHE A N 1
ATOM 903 C CA . PHE A 1 116 ? -1.901 -8.378 -22.767 1.00 51.72 116 PHE A CA 1
ATOM 904 C C . PHE A 1 116 ? -2.934 -9.503 -22.685 1.00 51.72 116 PHE A C 1
ATOM 906 O O . PHE A 1 116 ? -3.965 -9.371 -22.032 1.00 51.72 116 PHE A O 1
ATOM 913 N N . ASP A 1 117 ? -2.640 -10.604 -23.363 1.00 46.12 117 ASP A N 1
ATOM 914 C CA . ASP A 1 117 ? -3.291 -11.892 -23.169 1.00 46.12 117 ASP A CA 1
ATOM 915 C C . ASP A 1 117 ? -2.217 -12.822 -22.592 1.00 46.12 117 ASP A C 1
ATOM 917 O O . ASP A 1 117 ? -1.517 -13.527 -23.316 1.00 46.12 117 ASP A O 1
ATOM 921 N N . TYR A 1 118 ? -1.985 -12.737 -21.277 1.00 47.88 118 TYR A N 1
ATOM 922 C CA . TYR A 1 118 ? -1.184 -13.745 -20.586 1.00 47.88 118 TYR A CA 1
ATOM 923 C C . TYR A 1 118 ? -2.110 -14.908 -20.222 1.00 47.88 118 TYR A C 1
ATOM 925 O O . TYR A 1 118 ? -2.925 -14.770 -19.304 1.00 47.88 118 TYR A O 1
ATOM 933 N N . PRO A 1 119 ? -2.018 -16.068 -20.901 1.00 44.81 119 PRO A N 1
ATOM 934 C CA . PRO A 1 119 ? -2.730 -17.248 -20.459 1.00 44.81 119 PRO A CA 1
ATOM 935 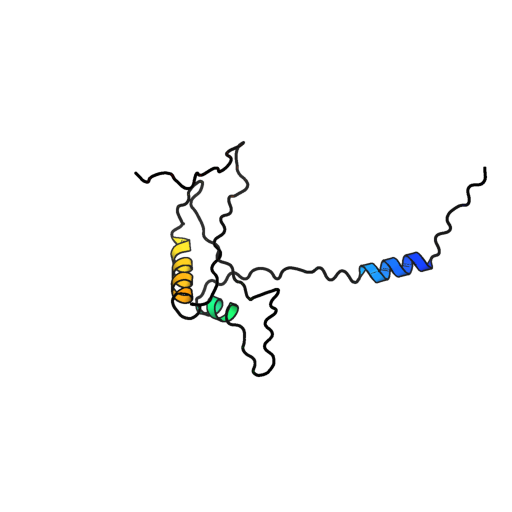C C . PRO A 1 119 ? -2.174 -17.669 -19.097 1.00 44.81 119 PRO A C 1
ATOM 937 O O . PRO A 1 119 ? -0.994 -17.976 -18.947 1.00 44.81 119 PRO A O 1
ATOM 940 N N . ILE A 1 120 ? -3.073 -17.738 -18.121 1.00 52.06 120 ILE A N 1
ATOM 941 C CA . ILE A 1 120 ? -2.935 -18.215 -16.733 1.00 52.06 120 ILE A CA 1
ATOM 942 C C . ILE A 1 120 ? -2.281 -19.608 -16.552 1.00 52.06 120 ILE A C 1
ATOM 944 O O . ILE A 1 120 ? -2.226 -20.102 -15.434 1.00 52.06 120 ILE A O 1
ATOM 948 N N . ASN A 1 121 ? -1.763 -20.245 -17.609 1.00 44.88 121 ASN A N 1
ATOM 949 C CA . ASN A 1 121 ? -1.217 -21.607 -17.599 1.00 44.88 121 ASN A CA 1
ATOM 950 C C . ASN A 1 121 ? 0.084 -21.757 -18.419 1.00 44.88 121 ASN A C 1
ATOM 952 O O . ASN A 1 121 ? 0.229 -22.721 -19.171 1.00 44.88 121 ASN A O 1
ATOM 956 N N . ALA A 1 122 ? 1.036 -20.830 -18.309 1.00 45.56 122 ALA A N 1
ATOM 957 C CA . ALA A 1 122 ? 2.389 -21.094 -18.803 1.00 45.56 122 ALA A CA 1
ATOM 958 C C . ALA A 1 122 ? 3.192 -21.873 -17.735 1.00 45.56 122 ALA A C 1
ATOM 960 O O . ALA A 1 122 ? 3.287 -21.401 -16.600 1.00 45.56 122 ALA A O 1
ATOM 961 N N . PRO A 1 123 ? 3.753 -23.059 -18.044 1.00 46.72 123 PRO A N 1
ATOM 962 C CA . PRO A 1 123 ? 4.650 -23.751 -17.124 1.00 46.72 123 PRO A CA 1
ATOM 963 C C . PRO A 1 123 ? 5.963 -22.968 -16.986 1.00 46.72 123 PRO A C 1
ATOM 965 O O . PRO A 1 123 ? 6.566 -22.579 -17.986 1.00 46.72 123 PRO A O 1
ATOM 968 N N . PHE A 1 124 ? 6.388 -22.737 -15.743 1.00 50.38 124 PHE A N 1
ATOM 969 C CA . PHE A 1 124 ? 7.684 -22.136 -15.424 1.00 50.38 124 PHE A CA 1
ATOM 970 C C . PHE A 1 124 ? 8.836 -23.027 -15.934 1.00 50.38 124 PHE A C 1
ATOM 972 O O . PHE A 1 124 ? 8.742 -24.248 -15.767 1.00 50.38 124 PHE A O 1
ATOM 979 N N . PRO A 1 125 ? 9.892 -22.458 -16.548 1.00 60.28 125 PRO A N 1
ATOM 980 C CA . PRO A 1 125 ? 11.136 -23.178 -16.816 1.00 60.28 125 PRO A CA 1
ATOM 981 C C . PRO A 1 125 ? 11.928 -23.475 -15.535 1.00 60.28 125 PRO A C 1
ATOM 983 O O . PRO A 1 125 ? 11.849 -22.670 -14.577 1.00 60.28 125 PRO A O 1
#

Secondary structure (DSSP, 8-state):
---------HHHHHHHHHHTT------PPPPB---SHHHHHHHHS----TT-----TTS---B-----B-TTS-PBPGGGHHHHHHHHHHHTTTTTTPPP-------S--SS-------TTPPP-

Sequence (125 aa):
MNTKPFRCPKTVLVIALLLSHINWAWADEPLFFPTTEAEIINALKVDKMRGLERIDPDNPPRVGALILFEFDSADILPDSYPLLHRYGRVLQGPLTDATLVIAGHTDSTAPNSITFDYPINAPFP